Protein AF-A0A2N1VEM1-F1 (afdb_monomer_lite)

Foldseek 3Di:
DDPDPDDDDAADEAAEECEAEADLEAEHREYEYACEYEHHNHDDDVVHRYDDHNYYGYDDDPPPDDPPPPPPPPDD

Structure (mmCIF, N/CA/C/O backbone):
data_AF-A0A2N1VEM1-F1
#
_entry.id   AF-A0A2N1VEM1-F1
#
loop_
_atom_site.group_PDB
_atom_site.id
_atom_site.type_symbol
_atom_site.label_atom_id
_atom_site.label_alt_id
_atom_site.label_comp_id
_atom_site.label_asym_id
_atom_site.label_entity_id
_atom_site.label_seq_id
_atom_site.pdbx_PDB_ins_code
_atom_site.Cartn_x
_atom_site.Cartn_y
_atom_site.Cartn_z
_atom_site.occupancy
_atom_site.B_iso_or_equiv
_atom_site.auth_seq_id
_atom_site.auth_comp_id
_atom_site.auth_asym_id
_atom_site.auth_atom_id
_atom_site.pdbx_PDB_model_num
ATOM 1 N N . SER A 1 1 ? 24.764 10.528 -4.482 1.00 50.19 1 SER A N 1
ATOM 2 C CA . SER A 1 1 ? 24.097 11.819 -4.752 1.00 50.19 1 SER A CA 1
ATOM 3 C C . SER A 1 1 ? 22.962 11.555 -5.722 1.00 50.19 1 SER A C 1
ATOM 5 O O . SER A 1 1 ? 23.172 10.816 -6.671 1.00 50.19 1 SER A O 1
ATOM 7 N N . TYR A 1 2 ? 21.761 12.071 -5.465 1.00 51.72 2 TYR A N 1
ATOM 8 C CA . TYR A 1 2 ? 20.673 12.052 -6.445 1.00 51.72 2 TYR A CA 1
ATOM 9 C C . TYR A 1 2 ? 20.774 13.336 -7.274 1.00 51.72 2 TYR A C 1
ATOM 11 O O . TYR A 1 2 ? 20.679 14.421 -6.711 1.00 51.72 2 TYR A O 1
ATOM 19 N N . GLU A 1 3 ? 21.007 13.211 -8.580 1.00 62.34 3 GLU A N 1
ATOM 20 C CA . GLU A 1 3 ? 21.151 14.337 -9.523 1.00 62.34 3 GLU A CA 1
ATOM 21 C C . GLU A 1 3 ? 19.842 14.636 -10.277 1.00 62.34 3 GLU A C 1
ATOM 23 O O . GLU A 1 3 ? 19.845 15.095 -11.415 1.00 62.34 3 GLU A O 1
ATOM 28 N N . GLY A 1 4 ? 18.691 14.336 -9.672 1.00 66.81 4 GLY A N 1
ATOM 29 C CA . GLY A 1 4 ? 17.393 14.658 -10.257 1.00 66.81 4 GLY A CA 1
ATOM 30 C C . GLY A 1 4 ? 16.787 15.919 -9.648 1.00 66.81 4 GLY A C 1
ATOM 31 O O . GLY A 1 4 ? 16.829 16.126 -8.440 1.00 66.81 4 GLY A O 1
ATOM 32 N N . SER A 1 5 ? 16.129 16.732 -10.471 1.00 66.44 5 SER A N 1
ATOM 33 C CA . SER A 1 5 ? 15.290 17.871 -10.058 1.00 66.44 5 SER A CA 1
ATOM 34 C C . SER A 1 5 ? 13.899 17.450 -9.540 1.00 66.44 5 SER A C 1
ATOM 36 O O . SER A 1 5 ? 13.009 18.281 -9.352 1.00 66.44 5 SER A O 1
ATOM 38 N N . GLY A 1 6 ? 13.688 16.149 -9.315 1.00 63.12 6 GLY A N 1
ATOM 39 C CA . GLY A 1 6 ? 12.438 15.581 -8.818 1.00 63.12 6 GLY A CA 1
ATOM 40 C C . GLY A 1 6 ? 12.273 15.703 -7.301 1.00 63.12 6 GLY A C 1
ATOM 41 O O . GLY A 1 6 ? 13.237 15.807 -6.544 1.00 63.12 6 GLY A O 1
ATOM 42 N N . LYS A 1 7 ? 11.023 15.642 -6.827 1.00 60.62 7 LYS A N 1
ATOM 43 C CA . LYS A 1 7 ? 10.721 15.545 -5.391 1.00 60.62 7 LYS A CA 1
ATOM 44 C C . LYS A 1 7 ? 10.937 14.107 -4.925 1.00 60.62 7 LYS A C 1
ATOM 46 O O . LYS A 1 7 ? 10.108 13.241 -5.196 1.00 60.62 7 LYS A O 1
ATOM 51 N N . PHE A 1 8 ? 12.026 13.862 -4.203 1.00 64.12 8 PHE A N 1
ATOM 52 C CA . PHE A 1 8 ? 12.257 12.582 -3.538 1.00 64.12 8 PHE A CA 1
ATOM 53 C C . PHE A 1 8 ? 11.436 12.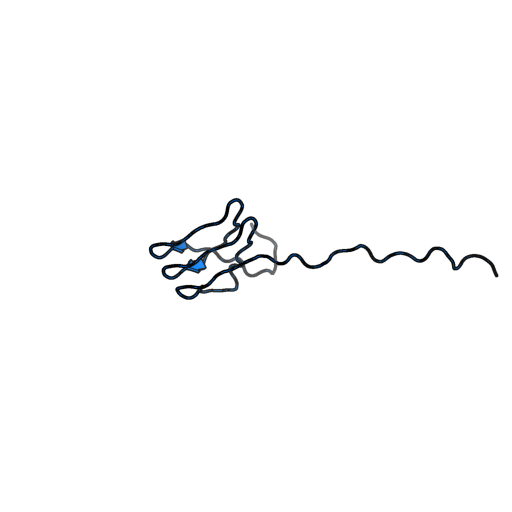519 -2.242 1.00 64.12 8 PHE A C 1
ATOM 55 O O . PHE A 1 8 ? 11.588 13.375 -1.370 1.00 64.12 8 PHE A O 1
ATOM 62 N N . ARG A 1 9 ? 10.537 11.534 -2.116 1.00 64.62 9 ARG A N 1
ATOM 63 C CA . ARG A 1 9 ? 9.749 11.312 -0.894 1.00 64.62 9 ARG A CA 1
ATOM 64 C C . ARG A 1 9 ? 10.246 10.064 -0.177 1.00 64.62 9 ARG A C 1
ATOM 66 O O . ARG A 1 9 ? 10.203 8.973 -0.734 1.00 64.62 9 ARG A O 1
ATOM 73 N N . PHE A 1 10 ? 10.675 10.248 1.065 1.00 71.00 10 PHE A N 1
ATOM 74 C CA . PHE A 1 10 ? 10.991 9.187 2.017 1.00 71.00 10 PHE A CA 1
ATOM 75 C C . PHE A 1 10 ? 9.920 9.171 3.113 1.00 71.00 10 PHE A C 1
ATOM 77 O O . PHE A 1 10 ? 9.358 10.214 3.447 1.00 71.00 10 PHE A O 1
ATOM 84 N N . GLY A 1 11 ? 9.612 7.998 3.661 1.00 77.06 11 GLY A N 1
ATOM 85 C CA . GLY A 1 11 ? 8.614 7.871 4.718 1.00 77.06 11 GLY A CA 1
ATOM 86 C C . GLY A 1 11 ? 8.218 6.425 4.989 1.00 77.06 11 GLY A C 1
ATOM 87 O O . GLY A 1 11 ? 8.689 5.503 4.324 1.00 77.06 11 GLY A O 1
ATOM 88 N N . ILE A 1 12 ? 7.358 6.251 5.986 1.00 82.94 12 ILE A N 1
ATOM 89 C CA . ILE A 1 12 ? 6.843 4.951 6.419 1.00 82.94 12 ILE A CA 1
ATOM 90 C C .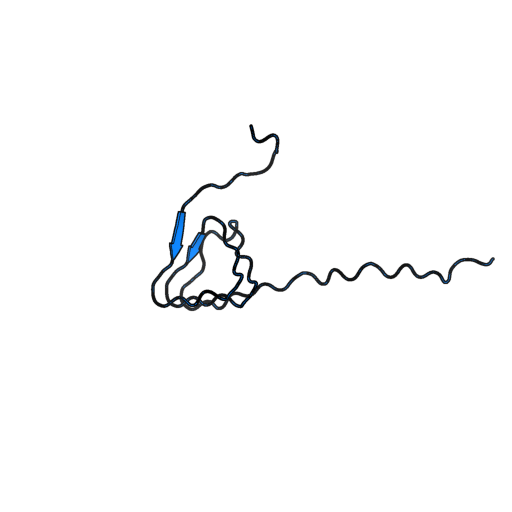 ILE A 1 12 ? 5.561 4.637 5.639 1.00 82.94 12 ILE A C 1
ATOM 92 O O . ILE A 1 12 ? 4.832 5.539 5.222 1.00 82.94 12 ILE A O 1
ATOM 96 N N . ILE A 1 13 ? 5.307 3.350 5.422 1.00 89.56 13 ILE A N 1
ATOM 97 C CA . ILE A 1 13 ? 4.014 2.859 4.952 1.00 89.56 13 ILE A CA 1
ATOM 98 C C . ILE A 1 13 ? 3.203 2.482 6.188 1.00 89.56 13 ILE A C 1
ATOM 100 O O . ILE A 1 13 ? 3.590 1.585 6.935 1.00 89.56 13 ILE A O 1
ATOM 104 N N . GLU A 1 14 ? 2.088 3.169 6.403 1.00 92.69 14 GLU A N 1
ATOM 105 C CA . GLU A 1 14 ? 1.153 2.864 7.483 1.00 92.69 14 GLU A CA 1
ATOM 106 C C . GLU A 1 14 ? -0.0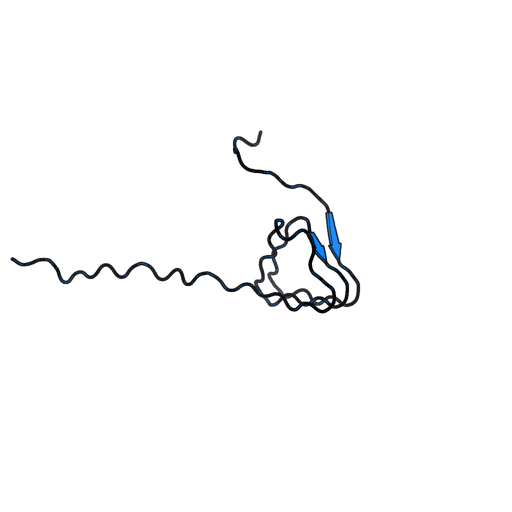43 2.108 6.910 1.00 92.69 14 GLU A C 1
ATOM 108 O O . GLU A 1 14 ? -0.666 2.573 5.955 1.00 92.69 14 GLU A O 1
ATOM 113 N N . ILE A 1 15 ? -0.373 0.951 7.489 1.00 94.44 15 ILE A N 1
ATOM 114 C CA . ILE A 1 15 ? -1.494 0.115 7.049 1.00 94.44 15 ILE A CA 1
ATOM 115 C C . ILE A 1 15 ? -2.444 -0.112 8.221 1.00 94.44 15 ILE A C 1
ATOM 117 O O . ILE A 1 15 ? -2.047 -0.627 9.266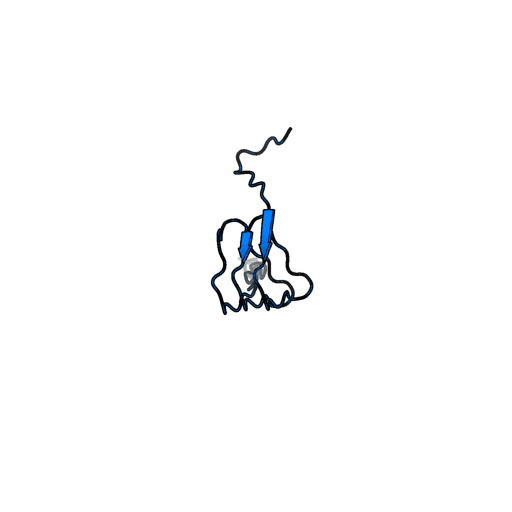 1.00 94.44 15 ILE A O 1
ATOM 121 N N . GLY A 1 16 ? -3.701 0.274 8.024 1.00 96.00 16 GLY A N 1
ATOM 122 C CA . GLY A 1 16 ? -4.798 0.039 8.948 1.00 96.00 16 GLY A CA 1
ATOM 123 C C . GLY A 1 16 ? -5.203 -1.432 9.046 1.00 96.00 16 GLY A C 1
ATOM 124 O O . GLY A 1 16 ? -4.646 -2.334 8.415 1.00 96.00 16 GLY A O 1
ATOM 125 N N . LYS A 1 17 ? -6.223 -1.692 9.852 1.00 97.88 17 LYS A N 1
ATOM 126 C CA . LYS A 1 17 ? -6.735 -3.033 10.143 1.00 97.88 17 LYS A CA 1
ATOM 127 C C . LYS A 1 17 ? -7.555 -3.586 8.979 1.00 97.88 17 LYS A C 1
ATOM 129 O O . LYS A 1 17 ? -8.170 -2.839 8.224 1.00 97.88 17 LYS A O 1
ATOM 134 N N . ASN A 1 18 ? -7.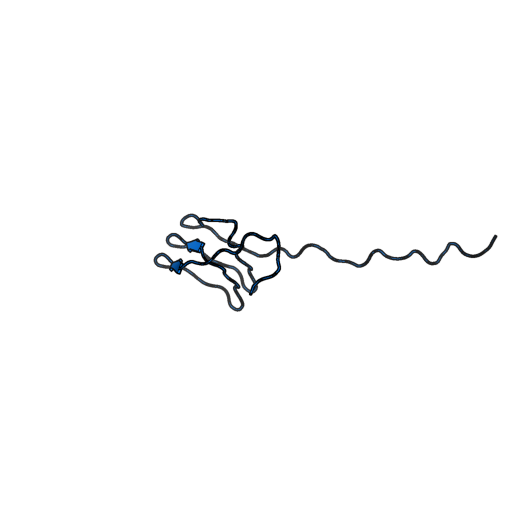618 -4.915 8.877 1.00 97.88 18 ASN A N 1
ATOM 135 C CA . ASN A 1 18 ? -8.469 -5.646 7.925 1.00 97.88 18 ASN A CA 1
ATOM 136 C C . ASN A 1 18 ? -8.257 -5.267 6.448 1.00 97.88 18 ASN A C 1
ATOM 138 O O . ASN A 1 18 ? -9.172 -5.378 5.631 1.00 97.88 18 ASN A O 1
ATOM 142 N N . CYS A 1 19 ? -7.057 -4.815 6.089 1.00 96.50 19 CYS A N 1
ATOM 143 C CA . CYS A 1 19 ? -6.734 -4.524 4.700 1.00 96.50 19 CYS A CA 1
ATOM 144 C C . CYS A 1 19 ? -6.457 -5.813 3.915 1.00 96.50 19 CYS A C 1
ATOM 146 O O . CYS A 1 19 ? -5.896 -6.775 4.437 1.00 96.50 19 CYS A O 1
ATOM 148 N N . THR A 1 20 ? -6.806 -5.815 2.630 1.00 97.50 20 THR A N 1
ATOM 149 C CA . THR A 1 20 ? -6.399 -6.852 1.674 1.00 97.50 20 THR A CA 1
ATOM 150 C C . THR A 1 20 ? -5.430 -6.247 0.672 1.00 97.50 20 THR A C 1
ATOM 152 O O . THR A 1 20 ? -5.822 -5.395 -0.123 1.00 97.50 20 THR A O 1
ATOM 155 N N . ILE A 1 21 ? -4.181 -6.707 0.675 1.00 95.44 21 ILE A N 1
ATOM 156 C CA . ILE A 1 21 ? -3.174 -6.245 -0.281 1.00 95.44 21 ILE A CA 1
ATOM 157 C C . ILE A 1 21 ? -3.059 -7.263 -1.414 1.00 95.44 21 ILE A C 1
ATOM 159 O O . ILE A 1 21 ? -2.657 -8.406 -1.199 1.00 95.44 21 ILE A O 1
ATOM 163 N N . GLY A 1 22 ? -3.446 -6.859 -2.623 1.00 93.94 22 GLY A N 1
ATOM 164 C CA . GLY A 1 22 ? -3.338 -7.684 -3.820 1.00 93.94 22 GLY A CA 1
ATOM 165 C C . GLY A 1 22 ? -1.885 -8.027 -4.150 1.00 93.94 22 GLY A C 1
ATOM 166 O O . GLY A 1 22 ? -0.982 -7.203 -3.980 1.00 93.94 22 GLY A O 1
ATOM 167 N N . ALA A 1 23 ? -1.651 -9.238 -4.658 1.00 92.69 23 ALA A N 1
ATOM 168 C CA . ALA A 1 23 ? -0.321 -9.672 -5.080 1.00 92.69 23 ALA A CA 1
ATOM 169 C C . ALA A 1 23 ? 0.275 -8.711 -6.125 1.00 92.69 23 ALA A C 1
ATOM 171 O O . ALA A 1 23 ? -0.425 -8.236 -7.021 1.00 92.69 23 ALA A O 1
ATOM 172 N N . GLY A 1 24 ? 1.568 -8.407 -5.995 1.00 87.88 24 GLY A N 1
ATOM 173 C CA . GLY A 1 24 ? 2.249 -7.459 -6.880 1.00 87.88 24 GLY A CA 1
ATOM 174 C C . GLY A 1 24 ? 1.841 -5.995 -6.679 1.00 87.88 24 GLY A C 1
ATOM 175 O O . GLY A 1 24 ? 2.109 -5.180 -7.555 1.00 87.88 24 GLY A O 1
ATOM 176 N N . THR A 1 25 ? 1.190 -5.647 -5.560 1.00 90.81 25 THR A N 1
ATOM 177 C CA . THR A 1 25 ? 0.941 -4.238 -5.223 1.00 90.81 25 THR A CA 1
ATOM 178 C C . THR A 1 25 ? 2.269 -3.527 -4.949 1.00 90.81 25 THR A C 1
ATOM 180 O O . THR A 1 25 ? 2.994 -3.901 -4.028 1.00 90.81 25 THR A O 1
ATOM 183 N N . GLY A 1 26 ? 2.574 -2.487 -5.725 1.00 88.38 26 GLY A N 1
ATOM 184 C CA . GLY A 1 26 ? 3.702 -1.586 -5.483 1.00 88.38 26 GLY A CA 1
ATOM 185 C C . GLY A 1 26 ? 3.256 -0.376 -4.666 1.00 88.38 26 GLY A C 1
ATOM 186 O O . GLY A 1 26 ? 2.225 0.218 -4.974 1.00 88.38 26 GLY A O 1
ATOM 187 N N . MET A 1 27 ? 4.007 0.004 -3.629 1.00 88.75 27 MET A N 1
ATOM 188 C CA . MET A 1 27 ? 3.661 1.134 -2.757 1.00 88.75 27 MET A CA 1
ATOM 189 C C . MET A 1 27 ? 4.904 1.948 -2.400 1.00 88.75 27 MET A C 1
ATOM 191 O O . MET A 1 27 ? 5.922 1.387 -1.998 1.00 88.75 27 MET A O 1
ATOM 195 N N . GLY A 1 28 ? 4.806 3.272 -2.526 1.00 86.75 28 GLY A N 1
ATOM 196 C CA . GLY A 1 28 ? 5.717 4.203 -1.856 1.00 86.75 28 GLY A CA 1
ATOM 197 C C . GLY A 1 28 ? 5.200 4.585 -0.462 1.00 86.75 28 GLY A C 1
ATOM 198 O O . GLY A 1 28 ? 4.166 4.067 -0.046 1.00 86.75 28 GLY A O 1
ATOM 199 N N . PRO A 1 29 ? 5.871 5.507 0.252 1.00 88.44 29 PRO A N 1
ATOM 200 C CA . PRO A 1 29 ? 5.378 6.042 1.523 1.00 88.44 29 PRO A CA 1
ATOM 201 C C . PRO A 1 29 ? 3.931 6.542 1.404 1.00 88.44 29 PRO A C 1
ATOM 203 O O . PRO A 1 29 ? 3.651 7.433 0.599 1.00 88.44 29 PRO A O 1
ATOM 206 N N . ILE A 1 30 ? 3.018 5.942 2.172 1.00 90.19 30 ILE A N 1
ATOM 207 C CA . ILE A 1 30 ? 1.570 6.168 2.079 1.00 90.19 30 ILE A CA 1
ATOM 208 C C . ILE A 1 30 ? 0.868 5.762 3.379 1.00 90.19 30 ILE A C 1
ATOM 210 O O . ILE A 1 30 ? 1.306 4.834 4.060 1.00 90.19 30 ILE A O 1
ATOM 214 N N . GLN A 1 31 ? -0.244 6.428 3.696 1.00 92.31 31 GLN A N 1
ATOM 215 C CA . GLN A 1 31 ? -1.131 6.037 4.789 1.00 92.31 31 GLN A CA 1
ATOM 216 C C . GLN A 1 31 ? -2.385 5.339 4.249 1.00 92.31 31 GLN A C 1
ATOM 218 O O . GLN A 1 31 ? -3.138 5.912 3.460 1.00 92.31 31 GLN A O 1
ATOM 223 N N . ILE A 1 32 ? -2.633 4.111 4.691 1.00 94.19 32 ILE A N 1
ATOM 224 C CA . ILE A 1 32 ? -3.791 3.299 4.314 1.00 94.19 32 ILE A CA 1
ATOM 225 C C . ILE A 1 32 ? -4.672 3.127 5.553 1.00 94.19 32 ILE A C 1
ATOM 227 O O . ILE A 1 32 ? -4.220 2.578 6.553 1.00 94.19 32 ILE A O 1
ATOM 231 N N . GLU A 1 33 ? -5.912 3.620 5.512 1.00 96.56 33 GLU A N 1
ATOM 232 C CA . GLU A 1 33 ? -6.885 3.416 6.597 1.00 96.56 33 GLU A CA 1
ATOM 233 C C . GLU A 1 33 ? -7.491 1.986 6.566 1.00 96.56 33 GLU A C 1
ATOM 235 O O . GLU A 1 33 ? -7.126 1.150 5.741 1.00 96.56 33 GLU A O 1
ATOM 240 N N . ASP A 1 34 ? -8.409 1.679 7.484 1.00 98.19 34 ASP A N 1
ATOM 241 C CA . ASP A 1 34 ? -8.934 0.325 7.705 1.00 98.19 34 ASP A CA 1
ATOM 242 C C . ASP A 1 34 ? -9.814 -0.204 6.550 1.00 98.19 34 ASP A C 1
ATOM 244 O O . ASP A 1 34 ? -10.531 0.537 5.879 1.00 98.19 34 ASP A O 1
ATOM 248 N N . ASN A 1 35 ? -9.873 -1.526 6.378 1.00 97.94 35 ASN A N 1
ATOM 249 C CA . ASN A 1 35 ? -10.737 -2.219 5.407 1.00 97.94 35 ASN A CA 1
ATOM 250 C C . ASN A 1 35 ? -10.482 -1.829 3.936 1.00 97.94 35 ASN A C 1
ATOM 252 O O . ASN A 1 35 ? -11.386 -1.903 3.103 1.00 97.94 35 ASN A O 1
ATOM 256 N N . VAL A 1 36 ? -9.267 -1.397 3.599 1.00 96.44 36 VAL A N 1
ATOM 257 C CA . VAL A 1 36 ? -8.882 -1.089 2.215 1.00 96.44 36 VAL A CA 1
ATOM 258 C C . VAL A 1 36 ? -8.511 -2.364 1.460 1.00 96.44 36 VAL A C 1
ATOM 260 O O . VAL A 1 36 ? -7.859 -3.258 1.999 1.00 96.44 36 VAL A O 1
ATOM 263 N N . ARG A 1 37 ? -8.877 -2.439 0.177 1.00 96.56 37 ARG A N 1
ATOM 264 C CA . ARG A 1 37 ? -8.464 -3.514 -0.733 1.00 96.56 37 ARG A CA 1
ATOM 265 C C . ARG A 1 37 ? -7.696 -2.954 -1.926 1.00 96.56 37 ARG A C 1
ATOM 267 O O . ARG A 1 37 ? -8.246 -2.166 -2.689 1.00 96.56 37 ARG A O 1
ATOM 274 N N . THR A 1 38 ? -6.470 -3.420 -2.149 1.00 94.62 38 THR A N 1
ATOM 275 C CA . THR A 1 38 ? -5.772 -3.215 -3.427 1.00 94.62 38 THR A CA 1
ATOM 276 C C . THR A 1 38 ? -5.999 -4.416 -4.343 1.00 94.62 38 THR A C 1
ATOM 278 O O . THR A 1 38 ? -5.972 -5.567 -3.901 1.00 94.62 38 THR A O 1
ATOM 281 N N . LEU A 1 39 ? -6.257 -4.169 -5.625 1.00 94.88 39 LEU A N 1
ATOM 282 C CA . LEU A 1 39 ? -6.342 -5.225 -6.633 1.00 94.88 39 LEU A CA 1
ATOM 283 C C . LEU A 1 39 ? -4.930 -5.705 -7.024 1.00 94.88 39 LEU A C 1
ATOM 285 O O . LEU A 1 39 ? -3.962 -4.958 -6.848 1.00 94.88 39 LEU A O 1
ATOM 289 N N . PRO A 1 40 ? -4.772 -6.929 -7.556 1.00 92.69 40 PRO A N 1
ATOM 290 C CA . PRO A 1 40 ? -3.473 -7.416 -8.017 1.00 92.69 40 PRO A CA 1
ATOM 291 C C . PRO A 1 40 ? -2.802 -6.462 -9.018 1.00 92.69 40 PRO A C 1
ATOM 293 O O . PRO A 1 40 ? -3.470 -5.890 -9.877 1.00 92.69 40 PRO A O 1
ATOM 296 N N . GLY A 1 41 ? -1.486 -6.278 -8.892 1.00 89.31 41 GLY A N 1
ATOM 297 C CA . GLY A 1 41 ? -0.702 -5.382 -9.754 1.00 89.31 41 GLY A CA 1
ATOM 298 C C . GLY A 1 41 ? -0.957 -3.883 -9.544 1.00 89.31 41 GLY A C 1
ATOM 299 O O . GLY A 1 41 ? -0.511 -3.063 -10.348 1.00 89.31 41 GLY A O 1
ATOM 300 N N . THR A 1 42 ? -1.677 -3.495 -8.486 1.00 90.69 42 THR A N 1
ATOM 301 C CA . THR A 1 42 ? -1.955 -2.080 -8.206 1.00 90.69 42 THR A CA 1
ATOM 302 C C . THR A 1 42 ? -0.681 -1.332 -7.826 1.00 90.69 42 THR A C 1
ATOM 304 O O . THR A 1 42 ? 0.008 -1.712 -6.888 1.00 90.69 42 THR A O 1
ATOM 307 N N . THR A 1 43 ? -0.385 -0.221 -8.500 1.00 88.56 43 THR A N 1
ATOM 308 C CA . THR A 1 43 ? 0.684 0.694 -8.076 1.00 88.56 43 THR A CA 1
ATOM 309 C C . THR A 1 43 ? 0.074 1.876 -7.331 1.00 88.56 43 THR A C 1
ATOM 311 O O . THR A 1 43 ? -0.580 2.731 -7.928 1.00 88.56 43 THR A O 1
ATOM 314 N N . LEU A 1 44 ? 0.277 1.922 -6.015 1.00 85.88 44 LEU A N 1
ATOM 315 C CA . LEU A 1 44 ? -0.117 3.042 -5.171 1.00 85.88 44 LEU A CA 1
ATOM 316 C C . LEU A 1 44 ? 0.942 4.136 -5.250 1.00 85.88 44 LEU A C 1
ATOM 318 O O . LEU A 1 44 ? 2.073 3.992 -4.781 1.00 85.88 44 LEU A O 1
ATOM 322 N N . SER A 1 45 ? 0.553 5.244 -5.870 1.00 75.00 45 SER A N 1
ATOM 323 C CA . SER A 1 45 ? 1.422 6.400 -6.013 1.00 75.00 45 SER A CA 1
ATOM 324 C C . SER A 1 45 ? 1.605 7.111 -4.662 1.00 75.00 45 SER A C 1
ATOM 326 O O . SER A 1 45 ? 0.608 7.437 -4.015 1.00 75.00 45 SER A O 1
ATOM 328 N N . PRO A 1 46 ? 2.848 7.455 -4.270 1.00 66.50 46 PRO A N 1
ATOM 329 C CA . PRO A 1 46 ? 3.131 8.223 -3.053 1.00 66.50 46 PRO A CA 1
ATOM 330 C C . PRO A 1 46 ? 2.593 9.666 -3.106 1.00 66.50 46 PRO A C 1
ATOM 332 O O . PRO A 1 46 ? 2.714 10.415 -2.138 1.00 66.50 46 PRO A O 1
ATOM 335 N N . TYR A 1 47 ? 2.026 10.095 -4.241 1.00 65.81 47 TYR A N 1
ATOM 336 C CA . TYR A 1 47 ? 1.325 11.375 -4.355 1.00 65.81 47 TYR A CA 1
ATOM 337 C C . TYR A 1 47 ? -0.093 11.330 -3.770 1.00 65.81 47 TYR A C 1
ATOM 339 O O . TYR A 1 47 ? -0.630 12.379 -3.415 1.00 65.81 47 TYR A O 1
ATOM 347 N N . PHE A 1 48 ? -0.687 10.142 -3.620 1.00 64.12 48 PHE A N 1
ATOM 348 C CA . PHE A 1 48 ? -1.911 9.968 -2.847 1.00 64.12 48 PHE A CA 1
ATOM 349 C C . PHE A 1 48 ? -1.517 9.796 -1.386 1.00 64.12 48 PHE A C 1
ATOM 351 O O . PHE A 1 48 ? -1.270 8.689 -0.932 1.00 64.12 48 PHE A O 1
ATOM 358 N N . SER A 1 49 ? -1.421 10.894 -0.639 1.00 73.06 49 SER A N 1
ATOM 359 C CA . SER A 1 49 ? -0.942 10.858 0.750 1.00 73.06 49 SER A CA 1
ATOM 360 C C . SER A 1 49 ? -1.750 9.918 1.664 1.00 73.06 49 SER A C 1
ATOM 362 O O . SER A 1 49 ? -1.235 9.497 2.697 1.00 73.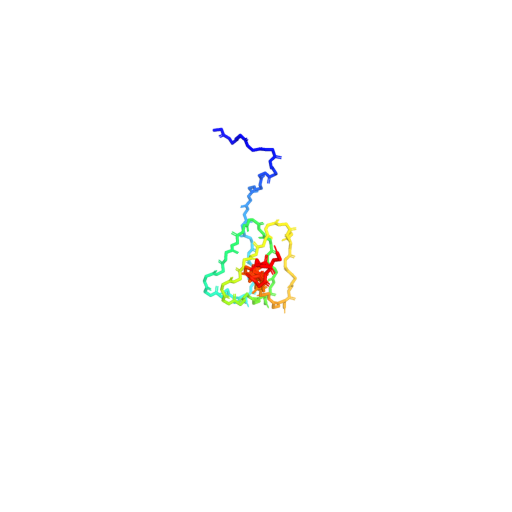06 49 SER A O 1
ATOM 364 N N . LYS A 1 50 ? -3.010 9.603 1.314 1.00 89.56 50 LYS A N 1
ATOM 365 C CA . LYS A 1 50 ? -3.913 8.793 2.138 1.00 89.56 50 LYS A CA 1
ATOM 366 C C . LYS A 1 50 ? -4.952 8.017 1.320 1.00 89.56 50 LYS A C 1
ATOM 368 O O . LYS A 1 50 ? -5.621 8.613 0.478 1.00 89.56 50 LYS A O 1
ATOM 373 N N . ILE A 1 51 ? -5.154 6.736 1.631 1.00 92.25 51 ILE A N 1
ATOM 374 C CA . ILE A 1 51 ? -6.268 5.915 1.125 1.00 92.25 51 ILE A CA 1
ATOM 375 C C . ILE A 1 51 ? -7.313 5.763 2.226 1.00 92.25 51 ILE A C 1
ATOM 377 O O . ILE A 1 51 ? -6.986 5.382 3.349 1.00 92.25 51 ILE A O 1
ATOM 381 N N . LYS A 1 52 ? -8.568 6.083 1.904 1.00 94.62 52 LYS A N 1
ATOM 382 C CA . LYS A 1 52 ? -9.673 6.116 2.866 1.00 94.62 52 LYS A CA 1
ATOM 383 C C . LYS A 1 52 ? -10.238 4.740 3.186 1.00 94.62 52 LYS A C 1
ATOM 385 O O . LYS A 1 52 ? -10.249 3.870 2.314 1.00 94.62 52 LYS A O 1
ATOM 390 N N . SER A 1 53 ? -10.751 4.576 4.404 1.00 97.06 53 SER A N 1
ATOM 391 C CA . SER A 1 53 ? -11.303 3.305 4.867 1.00 97.06 53 SER A CA 1
ATOM 392 C C . SER A 1 53 ? -12.364 2.759 3.910 1.00 97.06 53 SER A C 1
ATOM 394 O O . SER A 1 53 ? -13.189 3.515 3.399 1.00 97.06 53 SER A O 1
ATOM 396 N N . GLY A 1 54 ? -12.352 1.447 3.666 1.00 94.25 54 GLY A N 1
ATOM 397 C CA . GLY A 1 54 ? -13.308 0.775 2.773 1.00 94.25 54 GLY A CA 1
ATOM 398 C C . GLY A 1 54 ? -13.060 0.964 1.270 1.00 94.25 54 GLY A C 1
ATOM 399 O O . GLY A 1 54 ? -13.829 0.454 0.457 1.00 94.25 54 GLY A O 1
ATOM 400 N N . SER A 1 55 ? -12.004 1.681 0.873 1.00 94.81 55 SER A N 1
ATOM 401 C CA . SER A 1 55 ? -11.685 1.890 -0.545 1.00 94.81 55 SER A CA 1
ATOM 402 C C . SER A 1 55 ? -11.236 0.600 -1.230 1.00 94.81 55 SER A C 1
ATOM 404 O O . SER A 1 55 ? -10.468 -0.183 -0.668 1.00 94.81 55 SER A O 1
ATOM 406 N N . ILE A 1 56 ? -11.631 0.434 -2.494 1.00 94.94 56 ILE A N 1
ATOM 407 C CA . ILE A 1 56 ? -11.062 -0.566 -3.403 1.00 94.94 56 ILE A CA 1
ATOM 408 C C . ILE A 1 56 ? -10.239 0.171 -4.456 1.00 94.94 56 ILE A C 1
ATOM 410 O O . ILE A 1 56 ? -10.763 1.024 -5.169 1.00 94.94 56 ILE A O 1
ATOM 414 N N . VAL A 1 57 ? -8.949 -0.144 -4.543 1.00 91.50 57 VAL A N 1
ATOM 415 C CA . VAL A 1 57 ? -7.994 0.567 -5.396 1.00 91.50 57 VAL A CA 1
ATOM 416 C C . VAL A 1 57 ? -7.394 -0.394 -6.410 1.00 91.50 57 VAL A C 1
ATOM 418 O O . VAL A 1 57 ? -6.905 -1.460 -6.047 1.00 91.50 57 VAL A O 1
ATOM 421 N N . GLY A 1 58 ? -7.440 -0.015 -7.683 1.00 88.75 58 GLY A N 1
ATOM 422 C CA . GLY A 1 58 ? -6.870 -0.764 -8.798 1.00 88.75 58 GLY A CA 1
ATOM 423 C C . GLY A 1 58 ? -5.916 0.098 -9.613 1.00 88.75 58 GLY A C 1
ATOM 424 O O . GLY A 1 58 ? -6.048 1.322 -9.636 1.00 88.75 58 GLY A O 1
ATOM 425 N N . TRP A 1 59 ? -4.979 -0.536 -10.314 1.00 79.50 59 TRP A N 1
ATOM 426 C CA . TRP A 1 59 ? -4.230 0.118 -11.383 1.00 79.50 59 TRP A CA 1
ATOM 427 C C . TRP A 1 59 ? -4.902 -0.154 -12.725 1.00 79.50 59 TRP A C 1
ATOM 429 O O . TRP A 1 59 ? -5.066 -1.307 -13.117 1.00 79.50 59 TRP A O 1
ATOM 439 N N . ASN A 1 60 ? -5.283 0.912 -13.426 1.00 72.62 60 ASN A N 1
ATOM 440 C CA . ASN A 1 60 ? -5.706 0.840 -14.817 1.00 72.62 60 ASN A CA 1
ATOM 441 C C . ASN A 1 60 ? -4.552 1.376 -15.676 1.00 72.62 60 ASN A C 1
ATOM 443 O O . ASN A 1 60 ? -4.417 2.601 -15.777 1.00 72.62 60 ASN A O 1
ATOM 447 N N . PRO A 1 61 ? -3.671 0.513 -16.219 1.00 66.56 61 PRO A N 1
ATOM 448 C CA . PRO A 1 61 ? -2.563 0.982 -17.034 1.00 66.56 61 PRO A CA 1
ATOM 449 C C . PRO A 1 61 ? -3.102 1.799 -18.214 1.00 66.56 61 PRO A C 1
ATOM 451 O O . PRO A 1 61 ? -4.112 1.414 -18.812 1.00 66.56 61 PRO A O 1
ATOM 454 N N . PRO A 1 62 ? -2.452 2.922 -18.570 1.00 66.00 62 PRO A N 1
ATOM 455 C CA . PRO A 1 62 ? -2.820 3.642 -19.776 1.00 66.00 62 PRO A CA 1
ATOM 456 C C . PRO A 1 62 ? -2.742 2.676 -20.957 1.00 66.00 62 PRO A C 1
ATOM 458 O O . PRO A 1 62 ? -1.868 1.809 -21.014 1.00 66.00 62 PRO A O 1
ATOM 461 N N . ASN A 1 63 ? -3.675 2.808 -21.893 1.00 64.94 63 ASN A N 1
ATOM 462 C CA . ASN A 1 63 ? -3.707 1.981 -23.089 1.00 64.94 63 ASN A CA 1
ATOM 463 C C . ASN A 1 63 ? -2.556 2.426 -24.006 1.00 64.94 63 ASN A C 1
ATOM 465 O O . ASN A 1 63 ? -2.759 3.206 -24.932 1.00 64.94 63 ASN A O 1
ATOM 469 N N . VAL A 1 64 ? -1.329 1.993 -23.706 1.00 63.97 64 VAL A N 1
ATOM 470 C CA . VAL A 1 64 ? -0.136 2.270 -24.515 1.00 63.97 64 VAL A CA 1
ATOM 471 C C . VAL A 1 64 ? -0.143 1.312 -25.705 1.00 63.97 64 VAL A C 1
ATOM 473 O O . VAL A 1 64 ? 0.687 0.418 -25.824 1.00 63.97 64 VAL A O 1
ATOM 476 N N . LYS A 1 65 ? -1.148 1.442 -26.573 1.00 67.12 65 LYS A N 1
ATOM 477 C CA . LYS A 1 65 ? -1.039 0.901 -27.926 1.00 67.12 65 LYS A CA 1
ATOM 478 C C . LYS A 1 65 ? -0.119 1.843 -28.679 1.00 67.12 65 LYS A C 1
ATOM 480 O O . LYS A 1 65 ? -0.363 3.050 -28.683 1.00 67.12 65 LYS A O 1
ATOM 485 N N . GLU A 1 66 ? 0.930 1.300 -29.284 1.00 65.94 66 GLU A N 1
ATOM 486 C CA . GLU A 1 66 ? 1.771 2.087 -30.177 1.00 65.94 66 GLU A CA 1
ATOM 487 C C . GLU A 1 66 ? 0.892 2.757 -31.244 1.00 65.94 66 GLU A C 1
ATOM 489 O O . GLU A 1 66 ? -0.074 2.139 -31.719 1.00 65.94 66 GLU A O 1
ATOM 494 N N . PRO A 1 67 ? 1.166 4.024 -31.604 1.00 64.81 67 PRO A N 1
ATOM 495 C CA . PRO A 1 67 ? 0.482 4.645 -32.722 1.00 64.81 67 PRO A CA 1
ATOM 496 C C . PRO A 1 67 ? 0.694 3.754 -33.945 1.00 64.81 67 PRO A C 1
ATOM 498 O O . PRO A 1 67 ? 1.827 3.494 -34.345 1.00 64.81 67 PRO A O 1
ATOM 501 N N . LYS A 1 68 ? -0.399 3.252 -34.527 1.00 65.81 68 LYS A N 1
ATOM 502 C CA . LYS A 1 68 ? -0.329 2.535 -35.799 1.00 65.81 68 LYS A CA 1
ATOM 503 C C . LYS A 1 68 ? 0.206 3.520 -36.835 1.00 65.81 68 LYS A C 1
ATOM 505 O O . LYS A 1 68 ? -0.524 4.417 -37.252 1.00 65.81 68 LYS A O 1
ATOM 510 N N . VAL A 1 69 ? 1.472 3.380 -37.219 1.00 63.53 69 VAL A N 1
ATOM 511 C CA . VAL A 1 69 ? 2.012 4.077 -38.387 1.00 63.53 69 VAL A CA 1
ATOM 512 C C . VAL A 1 69 ? 1.254 3.522 -39.583 1.00 63.53 69 VAL A C 1
ATOM 514 O O . VAL A 1 69 ? 1.396 2.349 -39.920 1.00 63.53 69 VAL A O 1
ATOM 517 N N . ASN A 1 70 ? 0.376 4.334 -40.167 1.00 60.22 70 ASN A N 1
ATOM 518 C CA . ASN A 1 70 ? -0.365 3.935 -41.351 1.00 60.22 70 ASN A CA 1
ATOM 519 C C . ASN A 1 70 ? 0.603 4.002 -42.540 1.00 60.22 70 ASN A C 1
ATOM 521 O O . ASN A 1 70 ? 0.911 5.087 -43.027 1.00 60.22 70 ASN A O 1
ATOM 525 N N . SER A 1 71 ? 1.141 2.856 -42.955 1.00 59.03 71 SER A N 1
ATOM 526 C CA . SER A 1 71 ? 2.132 2.729 -44.033 1.00 59.03 71 SER A CA 1
ATOM 527 C C . SER A 1 71 ? 1.561 2.935 -45.446 1.00 59.03 71 SER A C 1
ATOM 529 O O . SER A 1 71 ? 2.278 2.751 -46.422 1.00 59.03 71 SER A O 1
ATOM 531 N N . ASP A 1 72 ? 0.303 3.360 -45.573 1.00 57.88 72 ASP A N 1
ATOM 532 C CA . ASP A 1 72 ? -0.416 3.439 -46.853 1.00 57.88 72 ASP A CA 1
ATOM 533 C C . ASP A 1 72 ? -0.226 4.768 -47.609 1.00 57.88 72 ASP A C 1
ATOM 535 O O . ASP A 1 72 ? -0.971 5.066 -48.539 1.00 57.88 72 ASP A O 1
ATOM 539 N N . ILE A 1 73 ? 0.769 5.587 -47.247 1.00 58.75 73 ILE A N 1
ATOM 540 C CA . ILE A 1 73 ? 1.072 6.842 -47.957 1.00 58.75 73 ILE A CA 1
ATOM 541 C C . ILE A 1 73 ? 2.503 6.818 -48.496 1.00 58.75 73 ILE A C 1
ATOM 543 O O . ILE A 1 73 ? 3.337 7.644 -48.139 1.00 58.75 73 ILE A O 1
ATOM 547 N N . VAL A 1 74 ? 2.799 5.863 -49.374 1.00 52.47 74 VAL A N 1
ATOM 548 C CA . VAL A 1 74 ? 3.887 6.018 -50.346 1.00 52.47 74 VAL A CA 1
ATOM 549 C C . VAL A 1 74 ? 3.384 5.480 -51.678 1.00 52.47 74 VAL A C 1
ATOM 551 O O . VAL A 1 74 ? 3.309 4.269 -51.852 1.00 52.47 74 VAL A O 1
ATOM 554 N N . ASN A 1 75 ? 2.940 6.389 -52.548 1.00 47.75 75 ASN A N 1
ATOM 555 C CA . ASN A 1 75 ? 3.014 6.338 -54.015 1.00 47.75 75 ASN A CA 1
ATOM 556 C C . ASN A 1 75 ? 2.155 7.477 -54.590 1.00 47.75 75 ASN A C 1
ATOM 558 O O . ASN A 1 75 ? 0.953 7.314 -54.803 1.00 47.75 75 ASN A O 1
ATOM 562 N N . VAL A 1 76 ? 2.793 8.625 -54.833 1.00 43.97 76 VAL A N 1
ATOM 563 C CA . VAL A 1 76 ? 2.394 9.601 -55.859 1.00 43.97 76 VAL A CA 1
ATOM 564 C C . VAL A 1 76 ? 3.633 9.904 -56.681 1.00 43.97 76 VAL A C 1
ATOM 566 O O . VAL A 1 76 ? 4.683 10.149 -56.045 1.00 43.97 76 VAL A O 1
#

Radius of gyration: 19.1 Å; chains: 1; bounding box: 37×28×66 Å

Secondary structure (DSSP, 8-state):
----SS-----PPEE-TT-B--TT-EE-S-EE-TT-EEPTT-EE-TTS-EEPTT-EE-------PPP---------

pLDDT: mean 79.72, std 15.63, range [43.97, 98.19]

Sequence (76 aa):
SYEGSGKFRFGIIEIGKNCTIGAGTGMGPIQIEDNVRTLPGTTLSPYFSKIKSGSIVGWNPPNVKEPKVNSDIVNV